Protein AF-A0A2H0MUU6-F1 (afdb_monomer_lite)

pLDDT: mean 79.76, std 16.11, range [44.22, 97.38]

Foldseek 3Di:
DVVVQVVCVVVLLDPVSLLVLLVVVLVDPDDPSSVVSNVVSVVPDVVSVVSSVVVVVVSVVVVVVVVVCVVVCVVVDPDPVVVVVVVVVVVVVD

Sequence (94 aa):
MKMIGA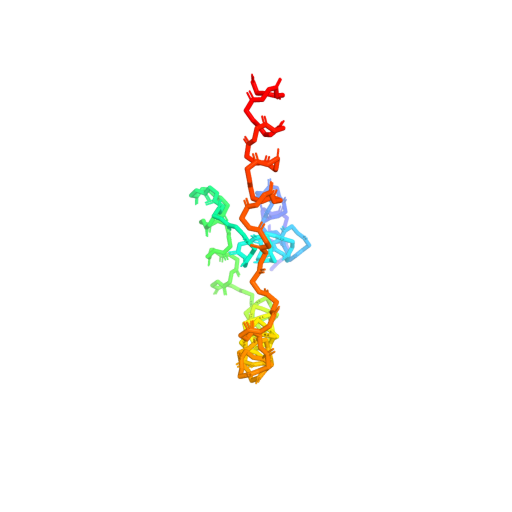LLKQLKISCEDTSPLISESMDHRISLGKKLRIKIHLAICGACQCYKTQLDIIKTLARKLGAEDSDLKNEVSLRPELKYKIKHSLKTNS

Radius of gyration: 19.65 Å; chains: 1; bounding box: 44×38×44 Å

Secondary structure (DSSP, 8-state):
-HHHHHHHHHTT-SHHHHHHHHHHHHHS---HHHHHHHHHHHHH-HHHHHHHHHHHHHHHHHHHHHHHTTTTGGG----HHHHHHHHHHHHHT-

Structure (mmCIF, N/CA/C/O backbone):
data_AF-A0A2H0MUU6-F1
#
_entry.id   AF-A0A2H0MUU6-F1
#
loop_
_atom_site.group_PDB
_atom_site.id
_atom_site.type_symbol
_atom_site.label_atom_id
_atom_site.label_alt_id
_atom_site.label_comp_id
_atom_site.label_asym_id
_atom_site.label_entity_id
_atom_site.label_seq_id
_atom_site.pdbx_PDB_ins_code
_atom_site.Cartn_x
_atom_site.Cartn_y
_atom_site.Cartn_z
_atom_site.occupancy
_atom_site.B_iso_or_equiv
_atom_site.auth_seq_id
_atom_site.auth_comp_id
_atom_site.auth_asym_id
_atom_site.auth_atom_id
_atom_site.pdbx_PDB_model_num
ATOM 1 N N . MET A 1 1 ? 20.167 -8.839 -16.947 1.00 49.00 1 MET A N 1
ATOM 2 C CA . MET A 1 1 ? 19.132 -8.389 -15.978 1.00 49.00 1 MET A CA 1
ATOM 3 C C . MET A 1 1 ? 19.346 -6.976 -15.400 1.00 49.00 1 MET A C 1
ATOM 5 O O . MET A 1 1 ? 18.420 -6.460 -14.795 1.00 49.00 1 MET A O 1
ATOM 9 N N . LYS A 1 2 ? 20.493 -6.296 -15.602 1.00 44.22 2 LYS A N 1
ATOM 10 C CA . LYS A 1 2 ? 20.746 -4.942 -15.047 1.00 44.22 2 LYS A CA 1
ATOM 11 C C . LYS A 1 2 ? 20.004 -3.791 -15.763 1.00 44.22 2 LYS A C 1
ATOM 13 O O . LYS A 1 2 ? 19.657 -2.809 -15.121 1.00 44.22 2 LYS A O 1
ATOM 18 N N . MET A 1 3 ? 19.691 -3.938 -17.054 1.00 49.28 3 MET A N 1
ATOM 19 C CA . MET A 1 3 ? 19.001 -2.903 -17.850 1.00 49.28 3 MET A CA 1
ATOM 20 C C . MET A 1 3 ? 17.523 -2.709 -17.467 1.00 49.28 3 MET A C 1
ATOM 22 O O . MET A 1 3 ? 17.023 -1.588 -17.483 1.00 49.28 3 MET A O 1
ATOM 26 N N . ILE A 1 4 ? 16.833 -3.779 -17.053 1.00 58.59 4 ILE A N 1
ATOM 27 C CA . ILE A 1 4 ? 15.413 -3.724 -16.659 1.00 58.59 4 ILE A CA 1
ATOM 28 C C . ILE A 1 4 ? 15.243 -2.925 -15.357 1.00 58.59 4 ILE A C 1
ATOM 30 O O . ILE A 1 4 ? 14.326 -2.117 -15.244 1.00 58.59 4 ILE A O 1
ATOM 34 N N . GLY A 1 5 ? 16.162 -3.081 -14.396 1.00 59.09 5 GLY A N 1
ATOM 35 C CA . GLY A 1 5 ? 16.125 -2.339 -13.131 1.00 59.09 5 GLY A CA 1
ATOM 36 C C . GLY A 1 5 ? 16.277 -0.823 -13.308 1.00 59.09 5 GLY A C 1
ATOM 37 O O . GLY A 1 5 ? 15.606 -0.056 -12.621 1.00 59.09 5 GLY A O 1
ATOM 38 N N . ALA A 1 6 ? 17.099 -0.386 -14.267 1.00 59.00 6 ALA A N 1
ATOM 39 C CA . ALA A 1 6 ? 17.275 1.033 -14.580 1.00 59.00 6 ALA A CA 1
ATOM 40 C C . ALA A 1 6 ? 16.011 1.652 -15.209 1.00 59.00 6 ALA A C 1
ATOM 42 O O . ALA A 1 6 ? 15.612 2.752 -14.825 1.00 59.00 6 ALA A O 1
ATOM 43 N N . LEU A 1 7 ? 15.334 0.916 -16.099 1.00 59.50 7 LEU A N 1
ATOM 44 C CA . LEU A 1 7 ? 14.074 1.347 -16.716 1.00 59.50 7 LEU A CA 1
ATOM 45 C C . LEU A 1 7 ? 12.926 1.435 -15.690 1.00 59.50 7 LEU A C 1
ATOM 47 O O . LEU A 1 7 ? 12.170 2.405 -15.680 1.00 59.50 7 LEU A O 1
ATOM 51 N N . LEU A 1 8 ? 12.829 0.468 -14.768 1.00 61.94 8 LEU A N 1
ATOM 52 C CA . LEU A 1 8 ? 11.828 0.474 -13.689 1.00 61.94 8 LEU A CA 1
ATOM 53 C C . LEU A 1 8 ? 12.032 1.631 -12.696 1.00 61.94 8 LEU A C 1
ATOM 55 O O . LEU A 1 8 ? 11.056 2.161 -12.160 1.00 61.94 8 LEU A O 1
ATOM 59 N N . LYS A 1 9 ? 13.285 2.058 -12.485 1.00 62.47 9 LYS A N 1
ATOM 60 C CA . LYS A 1 9 ? 13.629 3.201 -11.628 1.00 62.47 9 LYS A CA 1
ATOM 61 C C . LYS A 1 9 ? 13.175 4.532 -12.237 1.00 62.47 9 LYS A C 1
ATOM 63 O O . LYS A 1 9 ? 12.632 5.369 -11.523 1.00 62.47 9 LYS A O 1
ATOM 68 N N . GLN A 1 10 ? 13.312 4.711 -13.554 1.00 61.25 10 GLN A N 1
ATOM 69 C CA . GLN A 1 10 ? 12.840 5.924 -14.239 1.00 61.25 10 GLN A CA 1
ATOM 70 C C . GLN A 1 10 ? 11.307 6.056 -14.253 1.00 61.25 10 GLN A C 1
ATOM 72 O O . GLN A 1 10 ? 10.788 7.169 -14.265 1.00 61.25 10 GLN A O 1
ATOM 77 N N . LEU A 1 11 ? 10.574 4.941 -14.164 1.00 64.56 11 LEU A N 1
ATOM 78 C CA . LEU A 1 11 ? 9.109 4.927 -14.076 1.00 64.56 11 LEU A CA 1
ATOM 79 C C . LEU A 1 11 ? 8.565 4.978 -12.629 1.00 64.56 11 LEU A C 1
ATOM 81 O O . LEU A 1 11 ? 7.352 4.871 -12.432 1.00 64.56 11 LEU A O 1
ATOM 85 N N . LYS A 1 12 ? 9.431 5.148 -11.613 1.00 70.06 12 LYS A N 1
ATOM 86 C CA . LYS A 1 12 ? 9.083 5.063 -10.176 1.00 70.06 12 LYS A CA 1
ATOM 87 C C . LYS A 1 12 ? 8.322 3.775 -9.820 1.00 70.06 12 LYS A C 1
ATOM 89 O O . LYS A 1 12 ? 7.306 3.811 -9.124 1.00 70.06 12 LYS A O 1
ATOM 94 N N . ILE A 1 13 ? 8.774 2.642 -10.364 1.00 78.19 13 ILE A N 1
ATOM 95 C CA . ILE A 1 13 ? 8.241 1.288 -10.111 1.00 78.19 13 ILE A CA 1
ATOM 96 C C . ILE A 1 13 ? 9.307 0.462 -9.367 1.00 78.19 13 ILE A C 1
ATOM 98 O O . ILE A 1 13 ? 9.439 -0.746 -9.558 1.00 78.19 13 ILE A O 1
ATOM 102 N N . SER A 1 14 ? 10.130 1.116 -8.545 1.00 86.94 14 SER A N 1
ATOM 103 C CA . SER A 1 14 ? 11.077 0.434 -7.661 1.00 86.94 14 SER A CA 1
ATOM 104 C C . SER A 1 14 ? 10.378 -0.040 -6.379 1.00 86.94 14 SER A C 1
ATOM 106 O O . SER A 1 14 ? 9.272 0.412 -6.065 1.00 86.94 14 SER A O 1
ATOM 108 N N . CYS A 1 15 ? 11.010 -0.941 -5.621 1.00 90.62 15 CYS A N 1
ATOM 109 C CA . CYS A 1 15 ? 10.483 -1.376 -4.322 1.00 90.62 15 CYS A CA 1
ATOM 110 C C . CYS A 1 15 ? 10.353 -0.197 -3.339 1.00 90.62 15 CYS A C 1
ATOM 112 O O . CYS A 1 15 ? 9.364 -0.114 -2.613 1.00 90.62 15 CYS A O 1
ATOM 114 N N . GLU A 1 16 ? 11.328 0.717 -3.352 1.00 89.94 16 GLU A N 1
ATOM 115 C CA . GLU A 1 16 ? 11.385 1.909 -2.496 1.00 89.94 16 GLU A CA 1
ATOM 116 C C . GLU A 1 16 ? 10.233 2.877 -2.791 1.00 89.94 16 GLU A C 1
ATOM 118 O O . GLU A 1 16 ? 9.600 3.378 -1.870 1.00 89.94 16 GLU A O 1
ATOM 123 N N . ASP A 1 17 ? 9.887 3.059 -4.069 1.00 90.12 17 ASP A N 1
ATOM 124 C CA . ASP A 1 17 ? 8.743 3.888 -4.467 1.00 90.12 17 ASP A CA 1
ATOM 125 C C . ASP A 1 17 ? 7.396 3.185 -4.225 1.00 90.12 17 ASP A C 1
ATOM 127 O O . ASP A 1 17 ? 6.382 3.828 -3.947 1.00 90.12 17 ASP A O 1
ATOM 131 N N . THR A 1 18 ? 7.354 1.856 -4.376 1.00 92.38 18 THR A N 1
ATOM 132 C CA . THR A 1 18 ? 6.101 1.088 -4.348 1.00 92.38 18 THR A CA 1
ATOM 133 C C . THR A 1 18 ? 5.646 0.768 -2.928 1.00 92.38 18 THR A C 1
ATOM 135 O O . THR A 1 18 ? 4.445 0.779 -2.671 1.00 92.38 18 THR A O 1
ATOM 138 N N . SER A 1 19 ? 6.569 0.505 -1.999 1.00 92.50 19 SER A N 1
ATOM 139 C CA . SER A 1 19 ? 6.245 0.202 -0.596 1.00 92.50 19 SER A CA 1
ATOM 140 C C . SER A 1 19 ? 5.353 1.284 0.054 1.00 92.50 19 SER A C 1
ATOM 142 O O . SER A 1 19 ? 4.249 0.945 0.498 1.00 92.50 19 SER A O 1
ATOM 144 N N . PRO A 1 20 ? 5.706 2.587 -0.001 1.00 93.62 20 PRO A N 1
ATOM 145 C CA . PRO A 1 20 ? 4.855 3.657 0.519 1.00 93.62 20 PRO A CA 1
ATOM 146 C C . PRO A 1 20 ? 3.493 3.727 -0.173 1.00 93.62 20 PRO A C 1
ATOM 148 O O . PRO A 1 20 ? 2.483 3.952 0.486 1.00 93.62 20 PRO A O 1
ATOM 151 N N . LEU A 1 21 ? 3.435 3.485 -1.488 1.00 95.06 21 LEU A N 1
ATOM 152 C CA . LEU A 1 21 ? 2.176 3.478 -2.240 1.00 95.06 21 LEU A CA 1
ATOM 153 C C . LEU A 1 21 ? 1.262 2.313 -1.835 1.00 95.06 21 LEU A C 1
ATOM 155 O O . LEU A 1 21 ? 0.041 2.477 -1.810 1.00 95.06 21 LEU A O 1
ATOM 159 N N . ILE A 1 22 ? 1.829 1.143 -1.518 1.00 95.19 22 ILE A N 1
ATOM 160 C CA . ILE A 1 22 ? 1.069 0.010 -0.976 1.00 95.19 22 ILE A CA 1
ATOM 161 C C . ILE A 1 22 ? 0.463 0.409 0.372 1.00 95.19 22 ILE A C 1
ATOM 163 O O . ILE A 1 22 ? -0.742 0.228 0.539 1.00 95.19 22 ILE A O 1
ATOM 167 N N . SER A 1 23 ? 1.245 0.999 1.284 1.00 95.19 23 SER A N 1
ATOM 168 C CA . SER A 1 23 ? 0.735 1.483 2.578 1.00 95.19 23 SER A CA 1
ATOM 169 C C . SER A 1 23 ? -0.351 2.545 2.399 1.00 95.19 23 SER A C 1
ATOM 171 O O . SER A 1 23 ? -1.444 2.402 2.933 1.00 95.19 23 SER A O 1
ATOM 173 N N . GLU A 1 24 ? -0.106 3.555 1.561 1.00 95.38 24 GLU A N 1
ATOM 174 C CA . GLU A 1 24 ? -1.059 4.632 1.269 1.00 95.38 24 GLU A CA 1
ATOM 175 C C . GLU A 1 24 ? -2.404 4.079 0.764 1.00 95.38 24 GLU A C 1
ATOM 177 O O . GLU A 1 24 ? -3.475 4.540 1.163 1.00 95.38 24 GLU A O 1
ATOM 182 N N . SER A 1 25 ? -2.355 3.033 -0.074 1.00 94.19 25 SER A N 1
ATOM 183 C CA . SER A 1 25 ? -3.549 2.360 -0.598 1.00 94.19 25 SER A CA 1
ATOM 184 C C . SER A 1 25 ? -4.381 1.631 0.463 1.00 94.19 25 SER A C 1
ATOM 186 O O . SER A 1 25 ? -5.544 1.306 0.209 1.00 94.19 25 SER A O 1
ATOM 188 N N . MET A 1 26 ? -3.802 1.358 1.638 1.00 92.56 26 MET A N 1
ATOM 189 C CA . MET A 1 26 ? -4.505 0.739 2.760 1.00 92.56 26 MET A CA 1
ATOM 190 C C . MET A 1 26 ? -5.312 1.749 3.566 1.00 92.56 26 MET A C 1
ATOM 192 O O . MET A 1 26 ? -6.371 1.366 4.079 1.00 92.56 26 MET A O 1
ATOM 196 N N . ASP A 1 27 ? -4.838 2.993 3.621 1.00 91.62 27 ASP A N 1
ATOM 197 C CA . ASP A 1 27 ? -5.400 4.065 4.440 1.00 91.62 27 ASP A CA 1
ATOM 198 C C . ASP A 1 27 ? -6.504 4.823 3.704 1.00 91.62 27 ASP A C 1
ATOM 200 O O . ASP A 1 27 ? -7.553 5.121 4.278 1.00 91.62 27 ASP A O 1
ATOM 204 N N . HIS A 1 28 ? -6.312 5.105 2.412 1.00 89.81 28 HIS A N 1
ATOM 205 C CA . HIS A 1 28 ? -7.297 5.828 1.614 1.00 89.81 28 HIS A CA 1
ATOM 206 C C . HIS A 1 28 ? -7.307 5.411 0.139 1.00 89.81 28 HIS A C 1
ATOM 208 O O . HIS A 1 28 ? -6.501 4.618 -0.350 1.00 89.81 28 HIS A O 1
ATOM 214 N N . ARG A 1 29 ? -8.281 5.945 -0.608 1.00 91.06 29 ARG A N 1
ATOM 215 C CA . ARG A 1 29 ? -8.393 5.692 -2.047 1.00 91.06 29 ARG A CA 1
ATOM 216 C C . ARG A 1 29 ? -7.315 6.458 -2.809 1.00 91.06 29 ARG A C 1
ATOM 218 O O . ARG A 1 29 ? -7.387 7.673 -2.932 1.00 91.06 29 ARG A O 1
ATOM 225 N N . ILE A 1 30 ? -6.376 5.730 -3.392 1.00 94.25 30 ILE A N 1
ATOM 226 C CA . ILE A 1 30 ? -5.353 6.283 -4.285 1.00 94.25 30 ILE A CA 1
ATOM 227 C C . ILE A 1 30 ? -5.862 6.450 -5.728 1.00 94.25 30 ILE A C 1
ATOM 229 O O . ILE A 1 30 ? -6.811 5.789 -6.158 1.00 94.25 30 ILE A O 1
ATOM 233 N N . SER A 1 31 ? -5.187 7.298 -6.511 1.00 93.88 31 SER A N 1
ATOM 234 C CA . SER A 1 31 ? -5.494 7.501 -7.933 1.00 93.88 31 SER A CA 1
ATOM 235 C C . SER A 1 31 ? -5.237 6.248 -8.785 1.00 93.88 31 SER A C 1
ATOM 237 O O . SER A 1 31 ? -4.415 5.388 -8.449 1.00 93.88 31 SER A O 1
ATOM 239 N N . LEU A 1 32 ? -5.910 6.154 -9.940 1.00 93.25 32 LEU A N 1
ATOM 240 C CA . LEU A 1 32 ? -5.798 5.003 -10.848 1.00 93.25 32 LEU A CA 1
ATOM 241 C C . LEU A 1 32 ? -4.353 4.747 -11.306 1.00 93.25 32 LEU A C 1
ATOM 243 O O . LEU A 1 32 ? -3.922 3.596 -11.356 1.00 93.25 32 LEU A O 1
ATOM 247 N N . GLY A 1 33 ? -3.578 5.807 -11.558 1.00 91.31 33 GLY A N 1
ATOM 248 C CA . GLY A 1 33 ? -2.169 5.693 -11.944 1.00 91.31 33 GLY A CA 1
ATOM 249 C C . GLY A 1 33 ? -1.278 5.117 -10.837 1.00 91.31 33 GLY A C 1
ATOM 250 O O . GLY A 1 33 ? -0.401 4.300 -11.114 1.00 91.31 33 GLY A O 1
ATOM 251 N N . LYS A 1 34 ? -1.514 5.480 -9.566 1.00 92.12 34 LYS A N 1
ATOM 252 C CA . LYS A 1 34 ? -0.824 4.856 -8.420 1.00 92.12 34 LYS A CA 1
ATOM 253 C C . LYS A 1 34 ? -1.195 3.373 -8.312 1.00 92.12 34 LYS A C 1
ATOM 255 O O . LYS A 1 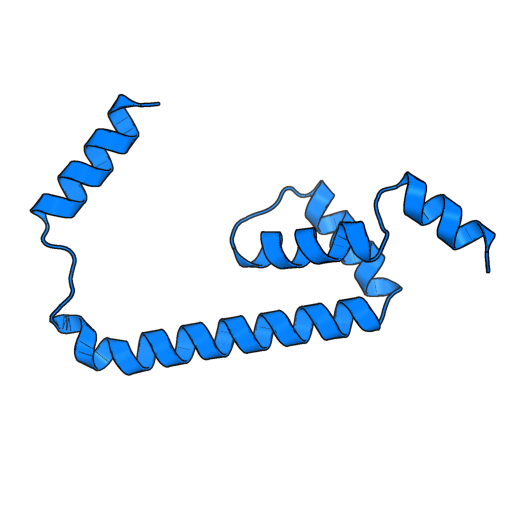34 ? -0.318 2.527 -8.163 1.00 92.12 34 LYS A O 1
ATOM 260 N N . LYS A 1 35 ? -2.480 3.045 -8.484 1.00 92.81 35 LYS A N 1
ATOM 261 C CA . LYS A 1 35 ? -2.972 1.660 -8.435 1.00 92.81 35 LYS A CA 1
ATOM 262 C C . LYS A 1 35 ? -2.356 0.786 -9.531 1.00 92.81 35 LYS A C 1
ATOM 264 O O . LYS A 1 35 ? -2.000 -0.360 -9.264 1.00 92.81 35 LYS A O 1
ATOM 269 N N . LEU A 1 36 ? -2.217 1.318 -10.746 1.00 91.38 36 LEU A N 1
ATOM 270 C CA . LEU A 1 36 ? -1.580 0.611 -11.857 1.00 91.38 36 LEU A CA 1
ATOM 271 C C . LEU A 1 36 ? -0.102 0.317 -11.565 1.00 91.38 36 LEU A C 1
ATOM 273 O O . LEU A 1 36 ? 0.328 -0.819 -11.747 1.00 91.38 36 LEU A O 1
ATOM 277 N N . ARG A 1 37 ? 0.649 1.298 -11.046 1.00 91.00 37 ARG A N 1
ATOM 278 C CA . ARG A 1 37 ? 2.062 1.112 -10.664 1.00 91.00 37 ARG A CA 1
ATOM 279 C C . ARG A 1 37 ? 2.245 -0.003 -9.639 1.00 91.00 37 ARG A C 1
ATOM 281 O O . ARG A 1 37 ? 3.075 -0.883 -9.851 1.00 91.00 37 ARG A O 1
ATOM 288 N N . ILE A 1 38 ? 1.416 -0.016 -8.593 1.00 93.31 38 ILE A N 1
ATOM 289 C CA . ILE A 1 38 ? 1.424 -1.087 -7.587 1.00 93.31 38 ILE A CA 1
ATOM 290 C C . ILE A 1 38 ? 1.182 -2.447 -8.254 1.00 93.31 38 ILE A C 1
ATOM 292 O O . ILE A 1 38 ? 1.943 -3.381 -8.025 1.00 93.31 38 ILE A O 1
ATOM 296 N N . LYS A 1 39 ? 0.157 -2.570 -9.111 1.00 92.56 39 LYS A N 1
ATOM 297 C CA . LYS A 1 39 ? -0.158 -3.836 -9.795 1.00 92.56 39 LYS A CA 1
ATOM 298 C C . LYS A 1 39 ? 1.003 -4.355 -10.644 1.00 92.56 39 LYS A C 1
ATOM 300 O O . LYS A 1 39 ? 1.320 -5.536 -10.559 1.00 92.56 39 LYS A O 1
ATOM 305 N N . ILE A 1 40 ? 1.626 -3.481 -11.436 1.00 90.75 40 ILE A N 1
ATOM 306 C CA . ILE A 1 40 ? 2.763 -3.844 -12.294 1.00 90.75 40 ILE A CA 1
ATOM 307 C C . ILE A 1 40 ? 3.929 -4.347 -11.440 1.00 90.75 40 ILE A C 1
ATOM 309 O O . ILE A 1 40 ? 4.473 -5.410 -11.721 1.00 90.75 40 ILE A O 1
ATOM 313 N N . HIS A 1 41 ? 4.287 -3.623 -10.376 1.00 93.31 41 HIS A N 1
ATOM 314 C CA . HIS A 1 41 ? 5.403 -4.014 -9.517 1.00 93.31 41 HIS A CA 1
ATOM 315 C C . HIS A 1 41 ? 5.137 -5.330 -8.775 1.00 93.31 41 HIS A C 1
ATOM 317 O O . HIS A 1 41 ? 6.001 -6.203 -8.715 1.00 93.31 41 HIS A O 1
ATOM 323 N N . LEU A 1 42 ? 3.925 -5.506 -8.240 1.00 93.19 42 LEU A N 1
ATOM 324 C CA . LEU A 1 42 ? 3.549 -6.740 -7.554 1.00 93.19 42 LEU A CA 1
ATOM 325 C C . LEU A 1 42 ? 3.598 -7.952 -8.485 1.00 93.19 42 LEU A C 1
ATOM 327 O O . LEU A 1 42 ? 3.956 -9.026 -8.022 1.00 93.19 42 LEU A O 1
ATOM 331 N N . ALA A 1 43 ? 3.320 -7.800 -9.782 1.00 91.25 43 ALA A N 1
ATOM 332 C CA . ALA A 1 43 ? 3.416 -8.904 -10.738 1.00 91.25 43 ALA A CA 1
ATOM 333 C C . ALA A 1 43 ? 4.852 -9.433 -10.928 1.00 91.25 43 ALA A C 1
ATOM 335 O O . ALA A 1 43 ? 5.023 -10.578 -11.335 1.00 91.25 43 ALA A O 1
ATOM 336 N N . ILE A 1 44 ? 5.876 -8.626 -10.621 1.00 88.56 44 ILE A N 1
ATOM 337 C CA . ILE A 1 44 ? 7.290 -8.960 -10.869 1.00 88.56 44 ILE A CA 1
ATOM 338 C C . ILE A 1 44 ? 8.133 -9.102 -9.593 1.00 88.56 44 ILE A C 1
ATOM 340 O O . ILE A 1 44 ? 9.252 -9.606 -9.658 1.00 88.56 44 ILE A O 1
ATOM 344 N N . CYS A 1 45 ? 7.631 -8.655 -8.438 1.00 91.62 45 CYS A N 1
ATOM 345 C CA . CYS A 1 45 ? 8.384 -8.608 -7.185 1.00 91.62 45 CYS A CA 1
ATOM 346 C C . CYS A 1 45 ? 7.672 -9.370 -6.060 1.00 91.62 45 CYS A C 1
ATOM 348 O O . CYS A 1 45 ? 6.745 -8.859 -5.426 1.00 91.62 45 CYS A O 1
ATOM 350 N N . GLY A 1 46 ? 8.157 -10.578 -5.756 1.00 91.44 46 GLY A N 1
ATOM 351 C CA . GLY A 1 46 ? 7.623 -11.406 -4.668 1.00 91.44 46 GLY A CA 1
ATOM 352 C C . GLY A 1 46 ? 7.816 -10.797 -3.272 1.00 91.44 46 GLY A C 1
ATOM 353 O O . GLY A 1 46 ? 6.955 -10.953 -2.409 1.00 91.44 46 GLY A O 1
ATOM 354 N N . ALA A 1 47 ? 8.888 -10.029 -3.050 1.00 93.00 47 ALA A N 1
ATOM 355 C CA . ALA A 1 47 ? 9.116 -9.354 -1.769 1.00 93.00 47 ALA A CA 1
ATOM 356 C C . ALA A 1 47 ? 8.015 -8.323 -1.466 1.00 93.00 47 ALA A C 1
ATOM 358 O O . ALA A 1 47 ? 7.472 -8.294 -0.363 1.00 93.00 47 ALA A O 1
ATOM 359 N N . CYS A 1 48 ? 7.617 -7.528 -2.464 1.00 94.44 48 CYS A N 1
ATOM 360 C CA . CYS A 1 48 ? 6.522 -6.573 -2.309 1.00 94.44 48 CYS A CA 1
ATOM 361 C C . CYS A 1 48 ? 5.148 -7.253 -2.211 1.00 94.44 48 CYS A C 1
ATOM 363 O O . CYS A 1 48 ? 4.266 -6.715 -1.542 1.00 94.44 48 CYS A O 1
ATOM 365 N N . GLN A 1 49 ? 4.961 -8.440 -2.807 1.00 95.44 49 GLN A N 1
ATOM 366 C CA . GLN A 1 49 ? 3.766 -9.256 -2.550 1.00 95.44 49 GLN A CA 1
ATOM 367 C C . GLN A 1 49 ? 3.697 -9.680 -1.079 1.00 95.44 49 GLN A C 1
ATOM 369 O O . GLN A 1 49 ? 2.665 -9.485 -0.440 1.00 95.44 49 GLN A O 1
ATOM 374 N N . CYS A 1 50 ? 4.804 -10.182 -0.521 1.00 96.56 50 CYS A N 1
ATOM 375 C CA . CYS A 1 50 ? 4.888 -10.555 0.891 1.00 96.56 50 CYS A CA 1
ATOM 376 C C . CYS A 1 50 ? 4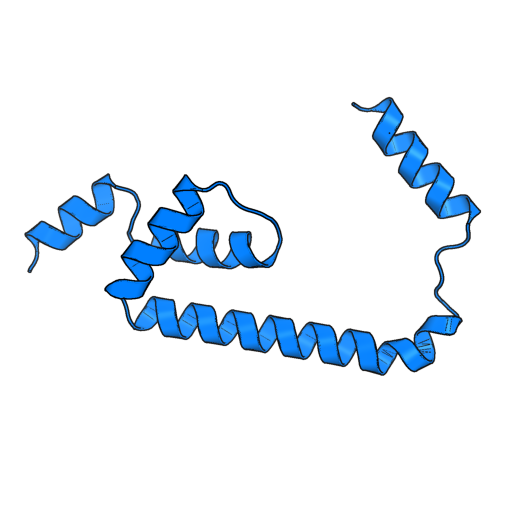.612 -9.356 1.811 1.00 96.56 50 CYS A C 1
ATOM 378 O O . CYS A 1 50 ? 3.779 -9.449 2.710 1.00 96.56 50 CYS A O 1
ATOM 380 N N . TYR A 1 51 ? 5.232 -8.206 1.534 1.00 95.81 51 TYR A N 1
ATOM 381 C CA . TYR A 1 51 ? 4.990 -6.969 2.280 1.00 95.81 51 TYR A CA 1
ATOM 382 C C . TYR A 1 51 ? 3.510 -6.558 2.274 1.00 95.81 51 TYR A C 1
ATOM 384 O O . TYR A 1 51 ? 2.944 -6.260 3.325 1.00 95.81 51 TYR A O 1
ATOM 392 N N . LYS A 1 52 ? 2.845 -6.609 1.111 1.00 96.31 52 LYS A N 1
ATOM 393 C CA . LYS A 1 52 ? 1.405 -6.335 1.022 1.00 96.31 52 LYS A CA 1
ATOM 394 C C . LYS A 1 52 ? 0.596 -7.293 1.904 1.00 96.31 52 LYS A C 1
ATOM 396 O O . LYS A 1 52 ? -0.292 -6.842 2.622 1.00 96.31 52 LYS A O 1
ATOM 401 N N . THR A 1 53 ? 0.900 -8.590 1.866 1.00 97.00 53 THR A N 1
ATOM 402 C CA . THR A 1 53 ? 0.219 -9.591 2.701 1.00 97.00 53 THR A CA 1
ATOM 403 C C . THR A 1 53 ? 0.402 -9.302 4.192 1.00 97.00 53 THR A C 1
ATOM 405 O O . THR A 1 53 ? -0.564 -9.384 4.946 1.00 97.00 53 THR A O 1
ATOM 408 N N . GLN A 1 54 ? 1.602 -8.901 4.626 1.00 97.38 54 GLN A N 1
ATOM 409 C CA . GLN A 1 54 ? 1.852 -8.508 6.020 1.00 97.38 54 GLN A CA 1
ATOM 410 C C . GLN A 1 54 ? 0.981 -7.318 6.442 1.00 97.38 54 GLN A C 1
ATOM 412 O O . GLN A 1 54 ? 0.356 -7.358 7.501 1.00 97.38 54 GLN A O 1
ATOM 417 N N . LEU A 1 55 ? 0.877 -6.285 5.599 1.00 96.31 55 LEU A N 1
ATOM 418 C CA . LEU A 1 55 ? 0.011 -5.135 5.873 1.00 96.31 55 LEU A CA 1
ATOM 419 C C . LEU A 1 55 ? -1.473 -5.516 5.946 1.00 96.31 55 LEU A C 1
ATOM 421 O O . LEU A 1 55 ? -2.185 -5.023 6.820 1.00 96.31 55 LEU A O 1
ATOM 425 N N . ASP A 1 56 ? -1.945 -6.410 5.073 1.00 96.25 56 ASP A N 1
ATOM 426 C CA . ASP A 1 56 ? -3.328 -6.902 5.112 1.00 96.25 56 ASP A CA 1
ATOM 427 C C . ASP A 1 56 ? -3.621 -7.675 6.414 1.00 96.25 56 ASP A C 1
ATOM 429 O O . ASP A 1 56 ? -4.702 -7.523 6.995 1.00 96.25 56 ASP A O 1
ATOM 433 N N . ILE A 1 57 ? -2.654 -8.452 6.919 1.00 96.81 57 ILE A N 1
ATOM 434 C CA . ILE A 1 57 ? -2.755 -9.135 8.219 1.00 96.81 57 ILE A CA 1
ATOM 435 C C . ILE A 1 57 ? -2.855 -8.108 9.348 1.00 96.81 57 ILE A C 1
ATOM 437 O O . ILE A 1 57 ? -3.801 -8.167 10.132 1.00 96.81 57 ILE A O 1
ATOM 441 N N . ILE A 1 58 ? -1.940 -7.133 9.401 1.00 95.38 58 ILE A N 1
ATOM 442 C CA . ILE A 1 58 ? -1.946 -6.073 10.424 1.00 95.38 58 ILE A CA 1
ATOM 443 C C . ILE A 1 58 ? -3.285 -5.332 10.415 1.00 95.38 58 ILE A C 1
ATOM 445 O O . ILE A 1 58 ? -3.912 -5.162 11.458 1.00 95.38 58 ILE A O 1
ATOM 449 N N . LYS A 1 59 ? -3.773 -4.951 9.231 1.00 93.62 59 LYS A N 1
ATOM 450 C CA . LYS A 1 59 ? -5.067 -4.283 9.053 1.00 93.62 59 LYS A CA 1
ATOM 451 C C . LYS A 1 59 ? -6.230 -5.122 9.573 1.00 93.62 59 LYS A C 1
ATOM 453 O O . LYS A 1 59 ? -7.150 -4.587 10.190 1.00 93.62 59 LYS A O 1
ATOM 458 N N . THR A 1 60 ? -6.212 -6.423 9.304 1.00 93.75 60 THR A N 1
ATOM 459 C CA . THR A 1 60 ? -7.263 -7.347 9.742 1.00 93.75 60 THR A CA 1
ATOM 460 C C . THR A 1 60 ? -7.243 -7.520 11.257 1.00 93.75 60 THR A C 1
ATOM 462 O O . THR A 1 60 ? -8.290 -7.405 11.889 1.00 93.75 60 THR A O 1
ATOM 465 N N . LEU A 1 61 ? -6.062 -7.715 11.848 1.00 94.44 61 LEU A N 1
ATOM 466 C CA . LEU A 1 61 ? -5.894 -7.822 13.297 1.00 94.44 61 LEU A CA 1
ATOM 467 C C . LEU A 1 61 ? -6.308 -6.531 14.008 1.00 94.44 61 LEU A C 1
ATOM 469 O O . LEU A 1 61 ? -7.094 -6.588 14.945 1.00 94.44 61 LEU A O 1
ATOM 473 N N . ALA A 1 62 ? -5.872 -5.367 13.518 1.00 90.44 62 ALA A N 1
ATOM 474 C CA . ALA A 1 62 ? -6.253 -4.073 14.082 1.00 90.44 62 ALA A CA 1
ATOM 475 C C . ALA A 1 62 ? -7.775 -3.851 14.051 1.00 90.44 62 ALA A C 1
ATOM 477 O O . ALA A 1 62 ? -8.359 -3.352 15.011 1.00 90.44 62 ALA A O 1
ATOM 478 N N . ARG A 1 63 ? -8.440 -4.260 12.962 1.00 88.38 63 ARG A N 1
ATOM 479 C CA . ARG A 1 63 ? -9.906 -4.212 12.858 1.00 88.38 63 ARG A CA 1
ATOM 480 C C . ARG A 1 63 ? -10.589 -5.176 13.817 1.00 88.38 63 ARG A C 1
ATOM 482 O O . ARG A 1 63 ? -11.598 -4.799 14.397 1.00 88.38 63 ARG A O 1
ATOM 489 N N . LYS A 1 64 ? -10.058 -6.392 13.963 1.00 89.25 64 LYS A N 1
ATOM 490 C CA . LYS A 1 64 ? -10.604 -7.407 14.864 1.00 89.25 64 LYS A CA 1
ATOM 491 C C . LYS A 1 64 ? -10.495 -6.959 16.321 1.00 89.25 64 LYS A C 1
ATOM 493 O O . LYS A 1 64 ? -11.517 -6.909 16.986 1.00 89.25 64 LYS A O 1
ATOM 498 N N . LEU A 1 65 ? -9.320 -6.505 16.756 1.00 88.06 65 LEU A N 1
ATOM 499 C CA . LEU A 1 65 ? -9.113 -5.945 18.097 1.00 88.06 65 LEU A CA 1
ATOM 500 C C . LEU A 1 65 ? -10.039 -4.748 18.355 1.00 88.06 65 LEU A C 1
ATOM 502 O O . LEU A 1 65 ? -10.739 -4.694 19.357 1.00 88.06 65 LEU A O 1
ATOM 506 N N . GLY A 1 66 ? -10.139 -3.821 17.396 1.00 82.69 66 GLY A N 1
ATOM 507 C CA . GLY A 1 66 ? -11.035 -2.671 17.527 1.00 82.69 66 GLY A CA 1
ATOM 508 C C . GLY A 1 66 ? -12.534 -3.012 17.531 1.00 82.69 66 GLY A C 1
ATOM 509 O O . GLY A 1 66 ? -13.330 -2.155 17.933 1.00 82.69 66 GLY A O 1
ATOM 510 N N . ALA A 1 67 ? -12.912 -4.203 17.054 1.00 77.12 67 ALA A N 1
ATOM 511 C CA . ALA A 1 67 ? -14.272 -4.740 17.081 1.00 77.12 67 ALA A CA 1
ATOM 512 C C . ALA A 1 67 ? -14.536 -5.592 18.335 1.00 77.12 67 ALA A C 1
ATOM 514 O O . ALA A 1 67 ? -15.637 -5.542 18.865 1.00 77.12 67 ALA A O 1
ATOM 515 N N . GLU A 1 68 ? -13.549 -6.310 18.863 1.00 66.56 68 GLU A N 1
ATOM 516 C CA . GLU A 1 68 ? -13.652 -6.999 20.159 1.00 66.56 68 GLU A CA 1
ATOM 517 C C . GLU A 1 68 ? -13.798 -5.979 21.302 1.00 66.56 68 GLU A C 1
ATOM 519 O O . GLU A 1 68 ? -14.670 -6.119 22.153 1.00 66.56 68 GLU A O 1
ATOM 524 N N . ASP A 1 69 ? -13.089 -4.848 21.223 1.00 58.44 69 ASP A N 1
ATOM 525 C CA . ASP A 1 69 ? -13.316 -3.696 22.106 1.00 58.44 69 ASP A CA 1
ATOM 526 C C . ASP A 1 69 ? -14.670 -3.003 21.856 1.00 58.44 69 ASP A C 1
ATOM 528 O O . ASP A 1 69 ? -15.057 -2.104 22.601 1.00 58.44 69 ASP A O 1
ATOM 532 N N . SER A 1 70 ? -15.399 -3.346 20.783 1.00 53.38 70 SER A N 1
ATOM 533 C CA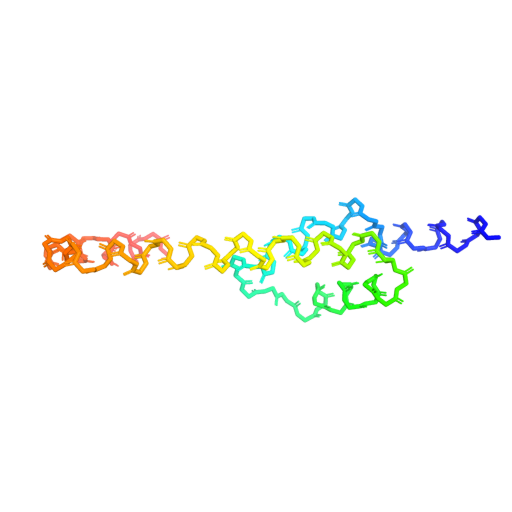 . SER A 1 70 ? -16.662 -2.676 20.455 1.00 53.38 70 SER A CA 1
ATOM 534 C C . SER A 1 70 ? -17.847 -3.118 21.308 1.00 53.38 70 SER A C 1
ATOM 536 O O . SER A 1 70 ? -18.751 -2.307 21.517 1.00 53.38 70 SER A O 1
ATOM 538 N N . ASP A 1 71 ? -17.773 -4.300 21.926 1.00 54.50 71 ASP A N 1
ATOM 539 C CA . ASP A 1 71 ? -18.696 -4.690 22.997 1.00 54.50 71 ASP A CA 1
ATOM 540 C C . ASP A 1 71 ? -18.547 -3.766 24.226 1.00 54.50 71 ASP A C 1
ATOM 542 O O . ASP A 1 71 ? -19.524 -3.496 24.924 1.00 54.50 71 ASP A O 1
ATOM 546 N N . LEU A 1 72 ? -17.365 -3.158 24.416 1.00 54.31 72 LEU A N 1
ATOM 547 C CA . LEU A 1 72 ? -17.105 -2.096 25.400 1.00 54.31 72 LEU A CA 1
ATOM 548 C C . LEU A 1 72 ? -17.365 -0.670 24.850 1.00 54.31 72 LEU A C 1
ATOM 550 O O . LEU A 1 72 ? -17.406 0.291 25.617 1.00 54.31 72 LEU A O 1
ATOM 554 N N . LYS A 1 73 ? -17.575 -0.480 23.533 1.00 50.53 73 LYS A N 1
ATOM 555 C CA . LYS A 1 73 ? -17.765 0.848 22.894 1.00 50.53 73 LYS A CA 1
ATOM 556 C C . LYS A 1 73 ? -19.186 1.396 22.927 1.00 50.53 73 LYS A C 1
ATOM 558 O O . LYS A 1 73 ? -19.363 2.543 22.510 1.00 50.53 73 LYS A O 1
ATOM 563 N N . ASN A 1 74 ? -20.183 0.670 23.438 1.00 53.56 74 ASN A N 1
ATOM 564 C CA . ASN A 1 74 ? -21.499 1.286 23.660 1.00 53.56 74 ASN A CA 1
ATOM 565 C C . ASN A 1 74 ? -21.412 2.527 24.581 1.00 53.56 74 ASN A C 1
ATOM 567 O O . ASN A 1 74 ? -22.261 3.410 24.482 1.00 53.56 74 ASN A O 1
ATOM 571 N N . GLU A 1 75 ? -20.342 2.675 25.375 1.00 52.97 75 GLU A N 1
ATOM 572 C CA . GLU A 1 75 ? -20.086 3.871 26.193 1.00 52.97 75 GLU A CA 1
ATOM 573 C C . GLU A 1 75 ? -19.285 4.995 25.503 1.00 52.97 75 GLU A C 1
ATOM 575 O O . GLU A 1 75 ? -19.349 6.144 25.940 1.00 52.97 75 GLU A O 1
ATOM 580 N N . VAL A 1 76 ? -18.576 4.734 24.395 1.00 59.41 76 VAL A N 1
ATOM 581 C CA . VAL A 1 76 ? -17.745 5.747 23.700 1.00 59.41 76 VAL A CA 1
ATOM 582 C C . VAL A 1 76 ? -18.344 6.109 22.340 1.00 59.41 76 VAL A C 1
ATOM 584 O O . VAL A 1 76 ? -17.674 6.181 21.309 1.00 59.41 76 VAL A O 1
ATOM 587 N N . SER A 1 77 ? -19.648 6.378 22.318 1.00 57.62 77 SER A N 1
ATOM 588 C CA . SER A 1 77 ? -20.239 7.146 21.224 1.00 57.62 77 SER A CA 1
ATOM 589 C C . SER A 1 77 ? -19.845 8.610 21.412 1.00 57.62 77 SER A C 1
ATOM 591 O O . SER A 1 77 ? -20.140 9.208 22.447 1.00 57.62 77 SER A O 1
ATOM 593 N N . LEU A 1 78 ? -19.156 9.201 20.426 1.00 61.47 78 LEU A N 1
ATOM 594 C CA . LEU A 1 78 ? -18.879 10.642 20.401 1.00 61.47 78 LEU A CA 1
ATOM 595 C C . LEU A 1 78 ? -20.171 11.395 20.746 1.00 61.47 78 LEU A C 1
ATOM 597 O O . LEU A 1 78 ? -21.138 11.314 19.978 1.00 61.47 78 LEU A O 1
ATOM 601 N N . ARG A 1 79 ? -20.173 12.120 21.878 1.00 65.19 79 ARG A N 1
ATOM 602 C CA . ARG A 1 79 ? -21.319 12.935 22.299 1.00 65.19 79 ARG A CA 1
ATOM 603 C C . ARG A 1 79 ? -21.771 13.782 21.102 1.00 65.19 79 ARG A C 1
ATOM 605 O O . ARG A 1 79 ? -20.912 14.370 20.436 1.00 65.19 79 ARG A O 1
ATOM 612 N N . PRO A 1 80 ? -23.075 13.837 20.795 1.00 63.69 80 PRO A N 1
ATOM 613 C CA . PRO A 1 80 ? -23.585 14.470 19.575 1.00 63.69 80 PRO A CA 1
ATOM 614 C C . PRO A 1 80 ? -23.082 15.914 19.388 1.00 63.69 80 PRO A C 1
ATOM 616 O O . PRO A 1 80 ? -22.746 16.313 18.272 1.00 63.69 80 PRO A O 1
ATOM 619 N N . GLU A 1 81 ? -22.886 16.633 20.494 1.00 65.56 81 GLU A N 1
ATOM 620 C CA . GLU A 1 81 ? -22.298 17.978 20.575 1.00 65.56 81 GLU A CA 1
ATOM 621 C C . GLU A 1 81 ? -20.896 18.094 19.931 1.00 65.56 81 GLU A C 1
ATOM 623 O O . GLU A 1 81 ? -20.575 19.074 19.256 1.00 65.56 81 GLU A O 1
ATOM 628 N N . LEU A 1 82 ? -20.035 17.083 20.113 1.00 68.38 82 LEU A N 1
ATOM 629 C CA . LEU A 1 82 ? -18.657 17.079 19.598 1.00 68.38 82 LEU A CA 1
ATOM 630 C C . LEU A 1 82 ? -18.622 16.823 18.090 1.00 68.38 82 LEU A C 1
ATOM 632 O O . LEU A 1 82 ? -17.819 17.425 17.376 1.00 68.38 82 LEU A O 1
ATOM 636 N N . LYS A 1 83 ? -19.533 15.980 17.584 1.00 71.38 83 LYS A N 1
ATOM 637 C CA . LYS A 1 83 ? -19.662 15.717 16.142 1.00 71.38 83 LYS A CA 1
ATOM 638 C C . LYS A 1 83 ? -20.035 16.989 15.378 1.00 71.38 83 LYS A C 1
ATOM 640 O O . LYS A 1 83 ? -19.502 17.222 14.293 1.00 71.38 83 LYS A O 1
ATOM 645 N N . TYR A 1 84 ? -20.916 17.820 15.943 1.00 69.94 84 TYR A N 1
ATOM 646 C CA . TYR A 1 84 ? -21.319 19.084 15.323 1.00 69.94 84 TYR A CA 1
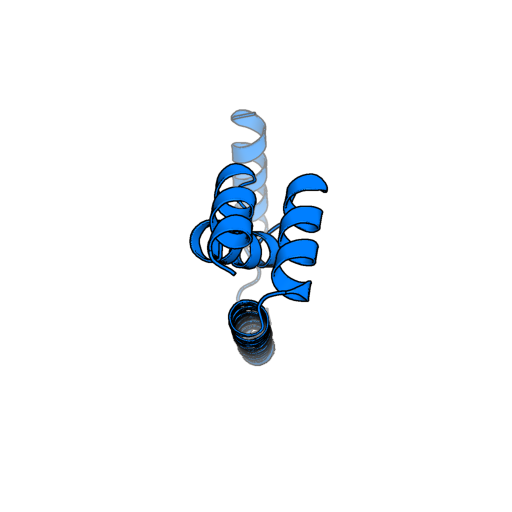ATOM 647 C C . TYR A 1 84 ? -20.152 20.077 15.234 1.00 69.94 84 TYR A C 1
ATOM 649 O O . TYR A 1 84 ? -19.920 20.647 14.169 1.00 69.94 84 TYR A O 1
ATOM 657 N N . LYS A 1 85 ? -19.363 20.215 16.310 1.00 76.44 85 LYS A N 1
ATOM 658 C CA . LYS A 1 85 ? -18.178 21.090 16.334 1.00 76.44 85 LYS A CA 1
ATOM 659 C C . LYS A 1 85 ? -17.143 20.695 15.282 1.00 76.44 85 LYS A C 1
ATOM 661 O O . LYS A 1 85 ? -16.740 21.542 14.493 1.00 76.44 85 LYS A O 1
ATOM 666 N N . ILE A 1 86 ? -16.787 19.409 15.205 1.00 77.75 86 ILE A N 1
ATOM 667 C CA . ILE A 1 86 ? -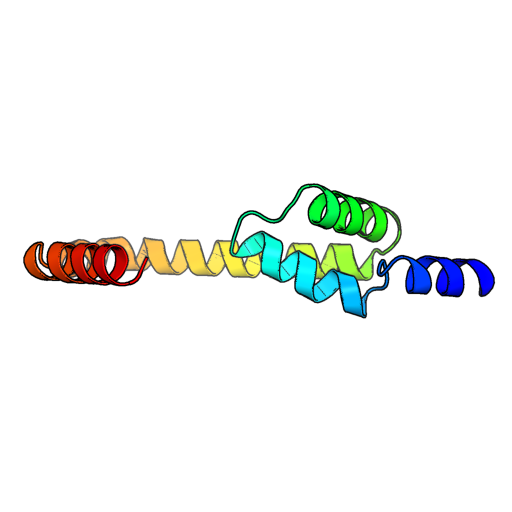15.834 18.908 14.199 1.00 77.75 86 ILE A CA 1
ATOM 668 C C . ILE A 1 86 ? -16.354 19.192 12.781 1.00 77.75 86 ILE A C 1
ATOM 670 O O . ILE A 1 86 ? -15.622 19.697 11.933 1.00 77.75 86 ILE A O 1
ATOM 674 N N . LYS A 1 87 ? -17.644 18.932 12.528 1.00 77.19 87 LYS A N 1
ATOM 675 C CA . LYS A 1 87 ? -18.270 19.180 11.221 1.00 77.19 87 LYS A CA 1
ATOM 676 C C . LYS A 1 87 ? -18.282 20.664 10.844 1.00 77.19 87 LYS A C 1
ATOM 678 O O . LYS A 1 87 ? -18.132 20.982 9.667 1.00 77.19 87 LYS A O 1
ATOM 683 N N . HIS A 1 88 ? -18.476 21.558 11.811 1.00 75.19 88 HIS A N 1
ATOM 684 C CA . HIS A 1 88 ? -18.462 22.997 11.574 1.00 75.19 88 HIS A CA 1
ATOM 685 C C . HIS A 1 88 ? -17.045 23.501 11.262 1.00 75.19 88 HIS A C 1
ATOM 687 O O . HIS A 1 88 ? -16.861 24.158 10.244 1.00 75.19 88 HIS A O 1
ATOM 693 N N . SER A 1 89 ? -16.035 23.096 12.041 1.00 75.62 89 SER A N 1
ATOM 694 C CA . SER A 1 89 ? -14.636 23.497 11.822 1.00 75.62 89 SER A CA 1
ATOM 695 C C . SER A 1 89 ? -14.057 23.031 10.481 1.00 75.62 89 SER A C 1
ATOM 697 O O . SER A 1 89 ? -13.219 23.724 9.905 1.00 75.62 89 SER A O 1
ATOM 699 N N . LEU A 1 90 ? -14.512 21.882 9.965 1.00 75.62 90 LEU A N 1
ATOM 700 C CA . LEU A 1 90 ? -14.138 21.395 8.631 1.00 75.62 90 LEU A CA 1
ATOM 701 C C . LEU A 1 90 ? -14.820 22.176 7.498 1.00 75.62 90 LEU A C 1
ATOM 703 O O . LEU A 1 90 ? -14.269 22.261 6.407 1.00 75.62 90 LEU A O 1
ATOM 707 N N . LYS A 1 91 ? -16.006 22.749 7.739 1.00 71.62 91 LYS A N 1
ATOM 708 C CA . LYS A 1 91 ? -16.717 23.580 6.755 1.00 71.62 91 LYS A CA 1
ATOM 709 C C . LYS A 1 91 ? -16.211 25.019 6.700 1.00 71.62 91 LYS A C 1
ATOM 711 O O . LYS A 1 91 ? -16.318 25.635 5.653 1.00 71.62 91 LYS A O 1
ATOM 716 N N . THR A 1 92 ? -15.705 25.561 7.806 1.00 70.31 92 THR A N 1
ATOM 717 C CA . THR A 1 92 ? -15.236 26.956 7.879 1.00 70.31 92 THR A CA 1
ATOM 718 C C . THR A 1 92 ? -13.799 27.160 7.391 1.00 70.31 92 THR A C 1
ATOM 720 O O . THR A 1 92 ? -13.392 28.302 7.233 1.00 70.31 92 THR A O 1
ATOM 723 N N . ASN A 1 93 ? -13.031 26.086 7.163 1.00 54.91 93 ASN A N 1
ATOM 724 C CA . ASN A 1 93 ? -11.647 26.131 6.657 1.00 54.91 93 ASN A CA 1
ATOM 725 C C . ASN A 1 93 ? -11.498 25.540 5.238 1.00 54.91 93 ASN A C 1
ATOM 727 O O . ASN A 1 93 ? -10.398 25.128 4.869 1.00 54.91 93 ASN A O 1
ATOM 731 N N . SER A 1 94 ? -12.591 25.442 4.473 1.00 48.09 94 SER A N 1
ATOM 732 C CA . SER A 1 94 ? -12.590 24.937 3.093 1.00 48.09 94 SER A CA 1
ATOM 733 C C . SER A 1 94 ? -12.947 26.015 2.087 1.00 48.09 94 SER A C 1
ATOM 735 O O . SER A 1 94 ? -13.695 26.944 2.457 1.00 48.09 94 SER A O 1
#